Protein AF-A0AAD8J751-F1 (afdb_monomer_lite)

Secondary structure (DSSP, 8-state):
-HHHHHHHHHTT--HHHHHHHHHHHHHHHHHHHHHHHHHHHHHHHHHHHHHHHHHHHHHHHHHHHHHHHS---HHHHHHHHHHHHHHHHHHHHHHHHHHHHHHHHHHHHHHHHHHHHHHHHHHHHHHHHHHHHHHHHHHHHHHHHHHHHHHHHHHHHHHHHHHHHHHHHHTT-

pLDDT: mean 87.94, std 14.18, range [38.84, 98.0]

Radius of gyration: 39.81 Å; chains: 1; bounding box: 84×44×116 Å

Foldseek 3Di:
DVVVVVVVVCVVCDVVVLVVVLVVLVVLLVVLVVQLVVLVVQLVVLVVVLVVLVVVLVVLVVVLVVLVPDDDDPVSVVVNVVSVVVSVVSVVVSVVSVVVNVVSVVSNVVSVVSNVVSVVVSVVSVVVVVVVVVVVVVVVVVVVVVVVVVVVVVVVVVVVVVVVVVVVVVVVD

Organism: NCBI:txid360622

Sequence (173 aa):
MELAFASKKKENWNEGDIKALYINQVQLLSEVRQKLFSAESKLSTAKTNAFFLKIEREELTSALLKLTAETNTDYLKLEREERTSALLKLTEELSMEEERVKTLTLERDQCHDAQSVVETELLKMEAEKEEAHVTFKVINDRYDAAKKEFD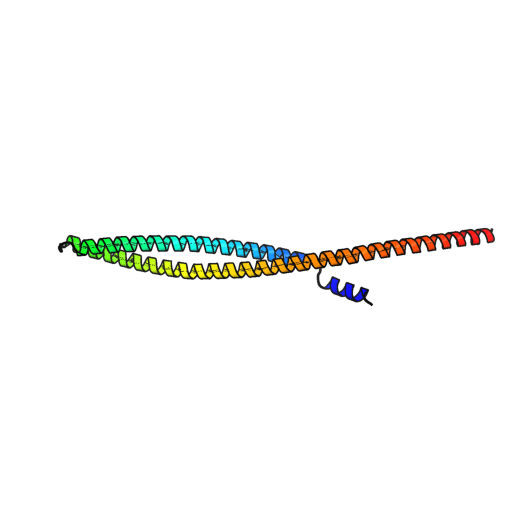RKSNHILMLVRKYWDIFTFYLT

Structure (mmCIF, N/CA/C/O backbone):
data_AF-A0AAD8J751-F1
#
_entry.id   AF-A0AAD8J751-F1
#
loop_
_atom_site.group_PDB
_atom_site.id
_atom_site.type_symbol
_atom_site.label_atom_id
_atom_site.label_alt_id
_atom_site.label_comp_id
_atom_site.label_asym_id
_atom_site.label_entity_id
_atom_site.label_seq_id
_atom_site.pdbx_PDB_ins_code
_atom_site.Cartn_x
_atom_site.Cartn_y
_atom_site.Cartn_z
_atom_site.occupancy
_atom_site.B_iso_or_equiv
_atom_site.auth_seq_id
_atom_site.auth_comp_id
_atom_site.auth_asym_id
_atom_site.auth_atom_id
_atom_site.pdbx_PDB_model_num
ATOM 1 N N . MET A 1 1 ? 18.369 1.008 -44.188 1.00 43.41 1 MET A N 1
ATOM 2 C CA . MET A 1 1 ? 16.960 0.848 -43.757 1.00 43.41 1 MET A CA 1
ATOM 3 C C . MET A 1 1 ? 16.825 0.693 -42.235 1.00 43.41 1 MET A C 1
ATOM 5 O O . MET A 1 1 ? 15.826 1.136 -41.693 1.00 43.41 1 MET A O 1
ATOM 9 N N . GLU A 1 2 ? 17.840 0.181 -41.526 1.00 40.47 2 GLU A N 1
ATOM 10 C CA . GLU A 1 2 ? 17.821 0.007 -40.055 1.00 40.47 2 GLU A CA 1
ATOM 11 C C . GLU A 1 2 ? 17.905 1.315 -39.237 1.00 40.47 2 GLU A C 1
ATOM 13 O O . GLU A 1 2 ? 17.294 1.421 -38.177 1.00 40.47 2 GLU A O 1
ATOM 18 N N . LEU A 1 3 ? 18.577 2.355 -39.748 1.00 38.84 3 LEU A N 1
ATOM 19 C CA . LEU A 1 3 ? 18.692 3.662 -39.071 1.00 38.84 3 LEU A CA 1
ATOM 20 C C . LEU A 1 3 ? 17.349 4.404 -38.925 1.00 38.84 3 LEU A C 1
ATOM 22 O O . LEU A 1 3 ? 17.130 5.102 -37.937 1.00 38.84 3 LEU A O 1
ATOM 26 N N . ALA A 1 4 ? 16.426 4.220 -39.876 1.00 40.88 4 ALA A N 1
ATOM 27 C CA . ALA A 1 4 ? 15.102 4.846 -39.837 1.00 40.88 4 ALA A CA 1
ATOM 28 C C . ALA A 1 4 ? 14.187 4.208 -38.774 1.00 40.88 4 ALA A C 1
ATOM 30 O O . ALA A 1 4 ? 13.371 4.895 -38.165 1.00 40.88 4 ALA A O 1
ATOM 31 N N . PHE A 1 5 ? 14.365 2.911 -38.499 1.00 44.41 5 PHE A N 1
ATOM 32 C CA . PHE A 1 5 ? 13.657 2.214 -37.423 1.00 44.41 5 PHE A CA 1
ATOM 33 C C . PHE A 1 5 ? 14.161 2.636 -36.035 1.00 44.41 5 PHE A C 1
ATOM 35 O O . PHE A 1 5 ? 13.354 2.836 -35.128 1.00 44.41 5 PHE A O 1
ATOM 42 N N . ALA A 1 6 ? 15.472 2.851 -35.880 1.00 44.81 6 ALA A N 1
ATOM 43 C CA . ALA A 1 6 ? 16.052 3.359 -34.635 1.00 44.81 6 ALA A CA 1
ATOM 44 C C . ALA A 1 6 ? 15.581 4.790 -34.308 1.00 44.81 6 ALA A C 1
ATOM 46 O O . ALA A 1 6 ? 15.270 5.090 -33.156 1.00 44.81 6 ALA A O 1
ATOM 47 N N . SER A 1 7 ? 15.447 5.653 -35.324 1.00 43.97 7 SER A N 1
ATOM 48 C CA . SER A 1 7 ? 14.926 7.019 -35.156 1.00 43.97 7 SER A CA 1
ATOM 49 C C . SER A 1 7 ? 13.470 7.041 -34.680 1.00 43.97 7 SER A C 1
ATOM 51 O O . SER A 1 7 ? 13.117 7.854 -33.834 1.00 43.97 7 SER A O 1
ATOM 53 N N . LYS A 1 8 ? 12.635 6.111 -35.163 1.00 42.88 8 LYS A N 1
ATOM 54 C CA . LYS A 1 8 ? 11.208 6.045 -34.811 1.00 42.88 8 LYS A CA 1
ATOM 55 C C . LYS A 1 8 ? 10.957 5.548 -33.380 1.00 42.88 8 LYS A C 1
ATOM 57 O O . LYS A 1 8 ? 9.944 5.886 -32.782 1.00 42.88 8 LYS A O 1
ATOM 62 N N . LYS A 1 9 ? 11.887 4.770 -32.809 1.00 46.41 9 LYS A N 1
ATOM 63 C CA . LYS A 1 9 ? 11.825 4.323 -31.403 1.00 46.41 9 LYS A CA 1
ATOM 64 C C . LYS A 1 9 ? 12.268 5.423 -30.423 1.00 46.41 9 LYS A C 1
ATOM 66 O O . LYS A 1 9 ? 11.764 5.471 -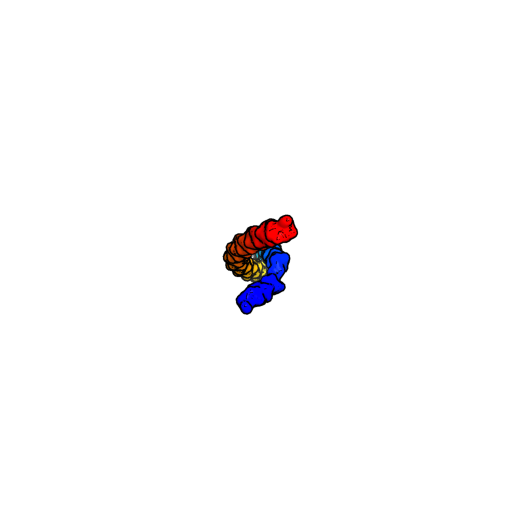29.309 1.00 46.41 9 LYS A O 1
ATOM 71 N N . LYS A 1 10 ? 13.156 6.326 -30.864 1.00 45.66 10 LYS A N 1
ATOM 72 C CA . LYS A 1 10 ? 13.636 7.498 -30.106 1.00 45.66 10 LYS A CA 1
ATOM 73 C C . LYS A 1 10 ? 12.556 8.574 -29.914 1.00 45.66 10 LYS A C 1
ATOM 75 O O . LYS A 1 10 ? 12.587 9.294 -28.927 1.00 45.66 10 LYS A O 1
ATOM 80 N N . GLU A 1 11 ? 11.607 8.672 -30.843 1.00 45.03 11 GLU A N 1
ATOM 81 C CA . GLU A 1 11 ? 10.537 9.683 -30.835 1.00 45.03 11 GLU A CA 1
ATOM 82 C C . GLU A 1 11 ? 9.391 9.373 -29.855 1.00 45.03 11 GLU A C 1
ATOM 84 O O . GLU A 1 11 ? 8.656 10.275 -29.475 1.00 45.03 11 GLU A O 1
ATOM 89 N N . ASN A 1 12 ? 9.258 8.123 -29.399 1.00 48.81 12 ASN A N 1
ATOM 90 C CA . ASN A 1 12 ? 8.148 7.713 -28.531 1.00 48.81 12 ASN A CA 1
ATOM 91 C C . ASN A 1 12 ? 8.425 7.848 -27.025 1.00 48.81 12 ASN A C 1
ATOM 93 O O . ASN A 1 12 ? 7.521 7.605 -26.233 1.00 48.81 12 ASN A O 1
ATOM 97 N N . TRP A 1 13 ? 9.652 8.186 -26.626 1.00 51.84 13 TRP A N 1
ATOM 98 C CA . TRP A 1 13 ? 10.046 8.316 -25.223 1.00 51.84 13 TRP A CA 1
ATOM 99 C C . TRP A 1 13 ? 10.968 9.528 -25.100 1.00 51.84 13 TRP A C 1
ATOM 101 O O . TRP A 1 13 ? 12.193 9.400 -25.110 1.00 51.84 13 TRP A O 1
ATOM 111 N N . ASN A 1 14 ? 10.388 10.727 -25.053 1.00 65.44 14 ASN A N 1
ATOM 112 C CA . ASN A 1 14 ? 11.164 11.913 -24.724 1.00 65.44 14 ASN A CA 1
ATOM 113 C C . ASN A 1 14 ? 11.716 11.716 -23.306 1.00 65.44 14 ASN A C 1
ATOM 115 O O . ASN A 1 14 ? 10.971 11.366 -22.394 1.00 65.44 14 ASN A O 1
ATOM 119 N N . GLU A 1 15 ? 13.014 11.910 -23.096 1.00 68.12 15 GLU A N 1
ATOM 120 C CA . GLU A 1 15 ? 13.656 11.655 -21.798 1.00 68.12 15 GLU A CA 1
ATOM 121 C C . GLU A 1 15 ? 13.011 12.463 -20.654 1.00 68.12 15 GLU A C 1
ATOM 123 O O . GLU A 1 15 ? 12.975 12.023 -19.503 1.00 68.12 15 GLU A O 1
ATOM 128 N N . GLY A 1 16 ? 12.407 13.609 -20.991 1.00 74.50 16 GLY A N 1
ATOM 129 C CA . GLY A 1 16 ? 11.557 14.380 -20.084 1.00 74.50 16 GLY A CA 1
ATOM 130 C C . GLY A 1 16 ? 10.314 13.626 -19.594 1.00 74.50 16 GLY A C 1
ATOM 131 O O . GLY A 1 16 ? 10.007 13.700 -18.405 1.00 74.50 16 GLY A O 1
ATOM 132 N N . ASP A 1 17 ? 9.647 12.861 -20.459 1.00 77.06 17 ASP A N 1
ATOM 133 C CA . ASP A 1 17 ? 8.424 12.119 -20.126 1.00 77.06 17 ASP A CA 1
ATOM 134 C C . ASP A 1 17 ? 8.733 10.938 -19.197 1.00 77.06 17 ASP A C 1
ATOM 136 O O . ASP A 1 17 ? 8.038 10.728 -18.204 1.00 77.06 17 ASP A O 1
ATOM 140 N N . ILE A 1 18 ? 9.837 10.222 -19.446 1.00 74.31 18 ILE A N 1
ATOM 141 C CA . ILE A 1 18 ? 10.311 9.132 -18.570 1.00 74.31 18 ILE A CA 1
ATOM 142 C C . ILE A 1 18 ? 10.630 9.671 -17.181 1.00 74.31 18 ILE A C 1
ATOM 144 O O . ILE A 1 18 ? 10.224 9.110 -16.163 1.00 74.31 18 ILE A O 1
ATOM 148 N N . LYS A 1 19 ? 11.365 10.784 -17.134 1.00 81.88 19 LYS A N 1
ATOM 149 C CA . LYS A 1 19 ? 11.761 11.408 -15.876 1.00 81.88 19 LYS A CA 1
ATOM 150 C C . LYS A 1 19 ? 10.542 11.891 -15.093 1.00 81.88 19 LYS A C 1
ATOM 152 O O . LYS A 1 19 ? 10.504 11.705 -13.880 1.00 81.88 19 LYS A O 1
ATOM 157 N N . ALA A 1 20 ? 9.551 12.469 -15.769 1.00 84.62 20 ALA A N 1
ATOM 158 C CA . ALA A 1 20 ? 8.300 12.886 -15.146 1.00 84.62 20 ALA A CA 1
ATOM 159 C C . ALA A 1 20 ? 7.514 11.692 -14.580 1.00 84.62 20 ALA A C 1
ATOM 161 O O . ALA A 1 20 ? 7.078 11.745 -13.431 1.00 84.62 20 ALA A O 1
ATOM 162 N N . LEU A 1 21 ? 7.390 10.597 -15.338 1.00 82.44 21 LEU A N 1
ATOM 163 C CA . LEU A 1 21 ? 6.732 9.368 -14.877 1.00 82.44 21 LEU A CA 1
ATOM 164 C C . LEU A 1 21 ? 7.425 8.767 -13.649 1.00 82.44 21 LEU A C 1
ATOM 166 O O . LEU A 1 21 ? 6.755 8.443 -12.670 1.00 82.44 21 LEU A O 1
ATOM 170 N N . TYR A 1 22 ? 8.756 8.691 -13.664 1.00 84.69 22 TYR A N 1
ATOM 171 C CA . TYR A 1 22 ? 9.533 8.191 -12.531 1.00 84.69 22 TYR A CA 1
ATOM 172 C C . TYR A 1 22 ? 9.356 9.064 -11.280 1.00 84.69 22 TYR A C 1
ATOM 174 O O . TYR A 1 22 ? 9.119 8.548 -10.189 1.00 84.69 22 TYR A O 1
ATOM 182 N N . ILE A 1 23 ? 9.414 10.394 -11.427 1.00 88.50 23 ILE A N 1
ATOM 183 C CA . ILE A 1 23 ? 9.169 11.333 -10.319 1.00 88.50 23 ILE A CA 1
ATOM 184 C C . ILE A 1 23 ? 7.766 11.126 -9.737 1.00 88.50 23 ILE A C 1
ATOM 186 O O . ILE A 1 23 ? 7.620 11.043 -8.517 1.00 88.50 23 ILE A O 1
ATOM 190 N N . ASN A 1 24 ? 6.753 10.983 -10.596 1.00 89.69 24 ASN A N 1
ATOM 191 C CA . ASN A 1 24 ? 5.380 10.737 -10.163 1.00 89.69 24 ASN A CA 1
ATOM 192 C C . ASN A 1 24 ? 5.248 9.415 -9.395 1.00 89.69 24 ASN A C 1
ATOM 194 O O . ASN A 1 24 ? 4.599 9.392 -8.353 1.00 89.69 24 ASN A O 1
ATOM 198 N N . GLN A 1 25 ? 5.880 8.329 -9.852 1.00 87.88 25 GLN A N 1
ATOM 199 C CA . GLN A 1 25 ? 5.847 7.046 -9.139 1.00 87.88 25 GLN A CA 1
ATOM 200 C C . GLN A 1 25 ? 6.549 7.103 -7.782 1.00 87.88 25 GLN A C 1
ATOM 202 O O . GLN A 1 25 ? 6.026 6.576 -6.801 1.00 87.88 25 GLN A O 1
ATOM 207 N N . VAL A 1 26 ? 7.699 7.776 -7.690 1.00 89.88 26 VAL A N 1
ATOM 208 C CA . VAL A 1 26 ? 8.393 7.983 -6.409 1.00 89.88 26 VAL A CA 1
ATOM 209 C C . VAL A 1 26 ? 7.513 8.775 -5.438 1.00 89.88 26 VAL A C 1
ATOM 211 O O . VAL A 1 26 ? 7.437 8.439 -4.254 1.00 89.88 26 VAL A O 1
ATOM 214 N N . GLN A 1 27 ? 6.815 9.799 -5.932 1.00 93.69 27 GLN A N 1
ATOM 215 C CA . GLN A 1 27 ? 5.889 10.579 -5.117 1.00 93.69 27 GLN A CA 1
ATOM 216 C C . GLN A 1 27 ? 4.684 9.741 -4.664 1.00 93.69 27 GLN A C 1
ATOM 218 O O . GLN A 1 27 ? 4.380 9.718 -3.471 1.00 93.69 27 GLN A O 1
ATOM 223 N N . LEU A 1 28 ? 4.058 8.992 -5.577 1.00 92.94 28 LEU A N 1
ATOM 224 C CA . LEU A 1 28 ? 2.973 8.056 -5.264 1.00 92.94 28 LEU A CA 1
ATOM 225 C C . LEU A 1 28 ? 3.397 7.039 -4.198 1.00 92.94 28 LEU A C 1
ATOM 227 O O . LEU A 1 28 ? 2.660 6.810 -3.241 1.00 92.94 28 LEU A O 1
ATOM 231 N N . LEU A 1 29 ? 4.604 6.477 -4.309 1.00 93.12 29 LEU A N 1
ATOM 232 C CA . LEU A 1 29 ? 5.142 5.546 -3.318 1.00 93.12 29 LEU A CA 1
ATOM 233 C C . LEU A 1 29 ? 5.268 6.199 -1.938 1.00 93.12 29 LEU A C 1
ATOM 235 O O . LEU A 1 29 ? 4.906 5.592 -0.930 1.00 93.12 29 LEU A O 1
ATOM 239 N N . SER A 1 30 ? 5.755 7.441 -1.881 1.00 93.94 30 SER A N 1
ATOM 240 C CA . SER A 1 30 ? 5.843 8.201 -0.631 1.00 93.94 30 SER A CA 1
ATOM 241 C C . SER A 1 30 ? 4.464 8.427 -0.006 1.00 93.94 30 SER A C 1
ATOM 243 O O . SER A 1 30 ? 4.291 8.226 1.197 1.00 93.94 30 SER A O 1
ATOM 245 N N . GLU A 1 31 ? 3.475 8.817 -0.810 1.00 95.25 31 GLU A N 1
ATOM 246 C CA . GLU A 1 31 ? 2.104 9.051 -0.348 1.00 95.25 31 GLU A CA 1
ATOM 247 C C . GLU A 1 31 ? 1.454 7.767 0.182 1.00 95.25 31 GLU A C 1
ATOM 249 O O . GLU A 1 31 ? 0.839 7.773 1.251 1.00 95.25 31 GLU A O 1
ATOM 254 N N . VAL A 1 32 ? 1.613 6.649 -0.532 1.00 94.62 32 VAL A N 1
ATOM 255 C CA . VAL A 1 32 ? 1.065 5.352 -0.114 1.00 94.62 32 VAL A CA 1
ATOM 256 C C . VAL A 1 32 ? 1.751 4.847 1.155 1.00 94.62 32 VAL A C 1
ATOM 258 O O . VAL A 1 32 ? 1.061 4.410 2.074 1.00 94.62 32 VAL A O 1
ATOM 261 N N . ARG A 1 33 ? 3.077 4.991 1.281 1.00 95.00 33 ARG A N 1
ATOM 262 C CA . ARG A 1 33 ? 3.806 4.642 2.516 1.00 95.00 33 ARG A CA 1
ATOM 263 C C . ARG A 1 33 ? 3.340 5.456 3.714 1.00 95.00 33 ARG A C 1
ATOM 265 O O . ARG A 1 33 ? 3.165 4.910 4.800 1.00 95.00 33 ARG A O 1
ATOM 272 N N . GLN A 1 34 ? 3.099 6.751 3.524 1.00 96.31 34 GLN A N 1
ATOM 273 C CA . GLN A 1 34 ? 2.569 7.600 4.588 1.00 96.31 34 GLN A CA 1
ATOM 274 C C . GLN A 1 34 ? 1.161 7.161 5.013 1.00 96.31 34 GLN A C 1
ATOM 276 O O . GLN A 1 34 ? 0.863 7.122 6.210 1.00 96.31 34 GLN A O 1
ATOM 281 N N . LYS A 1 35 ? 0.299 6.804 4.051 1.00 95.50 35 LYS A N 1
ATOM 282 C CA . LYS A 1 35 ? -1.036 6.257 4.335 1.00 95.50 35 LYS A CA 1
ATOM 283 C C . LYS A 1 35 ? -0.954 4.928 5.079 1.00 95.50 35 LYS A C 1
ATOM 285 O O . LYS A 1 35 ? -1.629 4.792 6.096 1.00 95.50 35 LYS A O 1
ATOM 290 N N . LEU A 1 36 ? -0.091 4.006 4.643 1.00 96.44 36 LEU A N 1
ATOM 291 C CA . LEU A 1 36 ? 0.118 2.726 5.320 1.00 96.44 36 LEU A CA 1
ATOM 292 C C . LEU A 1 36 ? 0.568 2.938 6.766 1.00 96.44 36 LEU A C 1
ATOM 294 O O . LEU A 1 36 ? -0.067 2.424 7.681 1.00 96.44 36 LEU A O 1
ATOM 298 N N . PHE A 1 37 ? 1.586 3.772 6.983 1.00 96.31 37 PHE A N 1
ATOM 299 C CA . PHE A 1 37 ? 2.071 4.089 8.326 1.00 96.31 37 PHE A CA 1
ATOM 300 C C . PHE A 1 37 ? 0.966 4.682 9.215 1.00 96.31 37 PHE A C 1
ATOM 302 O O . PHE A 1 37 ? 0.824 4.329 10.389 1.00 96.31 37 PHE A O 1
ATOM 309 N N . SER A 1 38 ? 0.140 5.573 8.656 1.00 96.38 38 SER A N 1
ATOM 310 C CA . SER A 1 38 ? -1.009 6.133 9.371 1.00 96.38 38 SER A CA 1
ATOM 311 C C . SER A 1 38 ? -2.040 5.059 9.733 1.00 96.38 38 SER A C 1
ATOM 313 O O . SER A 1 38 ? -2.499 5.026 10.877 1.00 96.38 38 SER A O 1
ATOM 315 N N . ALA A 1 39 ? -2.382 4.173 8.794 1.00 95.62 39 ALA A N 1
ATOM 316 C CA . ALA A 1 39 ? -3.322 3.077 9.010 1.00 95.62 39 ALA A CA 1
ATOM 317 C C . ALA A 1 39 ? -2.810 2.097 10.079 1.00 95.62 39 ALA A C 1
ATOM 319 O O . ALA A 1 39 ? -3.554 1.741 10.992 1.00 95.62 39 ALA A O 1
ATOM 320 N N . GLU A 1 40 ? -1.527 1.735 10.039 1.00 96.75 40 GLU A N 1
ATOM 321 C CA . GLU A 1 40 ? -0.884 0.870 11.035 1.00 96.75 40 GLU A CA 1
ATOM 322 C C . GLU A 1 40 ? -0.902 1.486 12.437 1.00 96.75 40 GLU A C 1
ATOM 324 O O . GLU A 1 40 ? -1.253 0.813 13.408 1.00 96.75 40 GLU A O 1
ATOM 329 N N . SER A 1 41 ? -0.591 2.779 12.550 1.00 97.12 41 SER A N 1
ATOM 330 C CA . SER A 1 41 ? -0.626 3.502 13.826 1.00 97.12 41 SER A CA 1
ATOM 331 C C . SER A 1 41 ? -2.041 3.561 14.419 1.00 97.12 41 SER A C 1
ATOM 333 O O . SER A 1 41 ? -2.255 3.231 15.594 1.00 97.12 41 SER A O 1
ATOM 335 N N . LYS A 1 42 ? -3.041 3.899 13.591 1.00 97.31 42 LYS A N 1
ATOM 336 C CA . LYS A 1 42 ? -4.457 3.900 13.997 1.00 97.31 42 LYS A CA 1
ATOM 337 C C . LYS A 1 42 ? -4.916 2.507 14.423 1.00 97.31 42 LYS A C 1
ATOM 339 O O . LYS A 1 42 ? -5.580 2.384 15.452 1.00 97.31 42 LYS A O 1
ATOM 344 N N . LEU A 1 43 ? -4.555 1.473 13.661 1.00 97.62 43 LEU A N 1
ATOM 345 C CA . LEU A 1 43 ? -4.911 0.084 13.944 1.00 97.62 43 LEU A CA 1
ATOM 346 C C . LEU A 1 43 ? -4.276 -0.407 15.248 1.00 97.62 43 LEU A C 1
ATOM 348 O O . LEU A 1 43 ? -4.946 -1.057 16.045 1.00 97.62 43 LEU A O 1
ATOM 352 N N . SER A 1 44 ? -3.006 -0.077 15.484 1.00 97.25 44 SER A N 1
ATOM 353 C CA . SER A 1 44 ? -2.300 -0.407 16.726 1.00 97.25 44 SER A CA 1
ATOM 354 C C . SER A 1 44 ? -2.986 0.220 17.942 1.00 97.25 44 SER A C 1
ATOM 356 O O . SER A 1 44 ? -3.270 -0.462 18.931 1.00 97.25 44 SER A O 1
ATOM 358 N N . THR A 1 45 ? -3.347 1.501 17.829 1.00 97.94 45 THR A N 1
ATOM 359 C CA . THR A 1 45 ? -4.091 2.222 18.871 1.00 97.94 45 THR A CA 1
ATOM 360 C C . THR A 1 45 ? -5.451 1.570 19.126 1.00 97.94 45 THR A C 1
ATOM 362 O O . THR A 1 45 ? -5.797 1.296 20.271 1.00 97.94 45 THR A O 1
ATOM 365 N N . ALA A 1 46 ? -6.198 1.254 18.066 1.00 96.94 46 ALA A N 1
ATOM 366 C CA . ALA A 1 46 ? -7.518 0.639 18.185 1.00 96.94 46 ALA A CA 1
ATOM 367 C C . ALA A 1 46 ? -7.466 -0.756 18.830 1.00 96.94 46 ALA A C 1
ATOM 369 O O . ALA A 1 46 ? -8.241 -1.066 19.731 1.00 96.94 46 ALA A O 1
ATOM 370 N N . LYS A 1 47 ? -6.492 -1.588 18.436 1.00 97.56 47 LYS A N 1
ATOM 371 C CA . LYS A 1 47 ? -6.262 -2.905 19.052 1.00 97.56 47 LYS A CA 1
ATOM 372 C C . LYS A 1 47 ? -5.924 -2.792 20.535 1.00 97.56 47 LYS A C 1
ATOM 374 O O . LYS A 1 47 ? -6.407 -3.590 21.332 1.00 97.56 47 LYS A O 1
ATOM 379 N N . THR A 1 48 ? -5.109 -1.804 20.891 1.00 97.94 48 THR A N 1
ATOM 380 C CA . THR A 1 48 ? -4.734 -1.535 22.282 1.00 97.94 48 THR A CA 1
ATOM 381 C C . THR A 1 48 ? -5.956 -1.124 23.105 1.00 97.94 48 THR A C 1
ATOM 383 O O . THR A 1 48 ? -6.183 -1.678 24.178 1.00 97.94 48 THR A O 1
ATOM 386 N N . ASN A 1 49 ? -6.795 -0.231 22.578 1.00 96.75 49 ASN A N 1
ATOM 387 C CA . ASN A 1 49 ? -8.034 0.189 23.234 1.00 96.75 49 ASN A CA 1
ATOM 388 C C . ASN A 1 49 ? -9.013 -0.977 23.420 1.00 96.75 49 ASN A C 1
ATOM 390 O O . ASN A 1 49 ? -9.504 -1.189 24.526 1.00 96.75 49 ASN A O 1
ATOM 394 N N . ALA A 1 50 ? -9.248 -1.774 22.373 1.00 97.31 50 ALA A N 1
ATOM 395 C CA . ALA A 1 50 ? -10.106 -2.956 22.456 1.00 97.31 50 ALA A CA 1
ATOM 396 C C . ALA A 1 50 ? -9.592 -3.960 23.503 1.00 97.31 50 ALA A C 1
ATOM 398 O O . ALA A 1 50 ? -10.373 -4.541 24.255 1.00 97.31 50 ALA A O 1
ATOM 399 N N . PHE A 1 51 ? -8.271 -4.137 23.598 1.00 97.56 51 PHE A N 1
ATOM 400 C CA . PHE A 1 51 ? -7.659 -4.988 24.616 1.00 97.56 51 PHE A CA 1
ATOM 401 C C . PHE A 1 51 ? -7.917 -4.475 26.040 1.00 97.56 51 PHE A C 1
ATOM 403 O O . PHE A 1 51 ? -8.324 -5.259 26.896 1.00 97.56 51 PHE A O 1
ATOM 410 N N . PHE A 1 52 ? -7.744 -3.173 26.288 1.00 97.31 52 PHE A N 1
ATOM 411 C CA . PHE A 1 52 ? -8.031 -2.579 27.597 1.00 97.31 52 PHE A CA 1
ATOM 412 C C . PHE A 1 52 ? -9.511 -2.689 27.978 1.00 97.31 52 PHE A C 1
ATOM 414 O O . PHE A 1 52 ? -9.815 -3.153 29.075 1.00 97.31 52 PHE A O 1
ATOM 421 N N . LEU A 1 53 ? -10.423 -2.361 27.058 1.00 97.19 53 LEU A N 1
ATOM 422 C CA . LEU A 1 53 ? -11.869 -2.489 27.281 1.00 97.19 53 LEU A CA 1
ATOM 423 C C . LEU A 1 53 ? -12.272 -3.933 27.599 1.00 97.19 53 LEU A C 1
ATOM 425 O O . LEU A 1 53 ? -13.123 -4.182 28.453 1.00 97.19 53 LEU A O 1
ATOM 429 N N . LYS A 1 54 ? -11.638 -4.908 26.940 1.00 97.25 54 LYS A N 1
ATOM 430 C CA . LYS A 1 54 ? -11.875 -6.326 27.211 1.00 97.25 54 LYS A CA 1
ATOM 431 C C . LYS A 1 54 ? -11.460 -6.717 28.631 1.00 97.25 54 LYS A C 1
ATOM 433 O O . LYS A 1 54 ? -12.231 -7.413 29.291 1.00 97.25 54 LYS A O 1
ATOM 438 N N . ILE A 1 55 ? -10.294 -6.261 29.094 1.00 97.69 55 ILE A N 1
ATOM 439 C CA . ILE A 1 55 ? -9.828 -6.495 30.471 1.00 97.69 55 ILE A CA 1
ATOM 440 C C . ILE A 1 55 ? -10.798 -5.868 31.471 1.00 97.69 55 ILE A C 1
ATOM 442 O O . ILE A 1 55 ? -11.279 -6.561 32.363 1.00 97.69 55 ILE A O 1
ATOM 446 N N . GLU A 1 56 ? -11.141 -4.592 31.295 1.00 96.62 56 GLU A N 1
ATOM 447 C CA . GLU A 1 56 ? -12.029 -3.873 32.216 1.00 96.62 56 GLU A CA 1
ATOM 448 C C . GLU A 1 56 ? -13.405 -4.550 32.313 1.00 96.62 56 GLU A C 1
ATOM 450 O O . GLU A 1 56 ? -13.948 -4.754 33.402 1.00 96.62 56 GLU A O 1
ATOM 455 N N . ARG A 1 57 ? -13.942 -5.006 31.175 1.00 96.56 57 ARG A N 1
ATOM 456 C CA . ARG A 1 57 ? -15.180 -5.788 31.134 1.00 96.56 57 ARG A CA 1
ATOM 457 C C . ARG A 1 57 ? -15.055 -7.106 31.906 1.00 96.56 57 ARG A C 1
ATOM 459 O O . ARG A 1 57 ? -15.984 -7.473 32.627 1.00 96.56 57 ARG A O 1
ATOM 466 N N . GLU A 1 58 ? -13.955 -7.841 31.754 1.00 95.81 58 GLU A N 1
ATOM 467 C CA . GLU A 1 58 ? -13.712 -9.113 32.459 1.00 95.81 58 GLU A CA 1
ATOM 468 C C . GLU A 1 58 ? -13.562 -8.913 33.977 1.00 95.81 58 GLU A C 1
ATOM 470 O O . GLU A 1 58 ? -14.136 -9.674 34.768 1.00 95.81 58 GLU A O 1
ATOM 475 N N . GLU A 1 59 ? -12.868 -7.855 34.397 1.00 96.12 59 GLU A N 1
ATOM 476 C CA . GLU A 1 59 ? -12.735 -7.461 35.802 1.00 96.12 59 GLU A CA 1
ATOM 477 C C . GLU A 1 59 ? -14.090 -7.082 36.410 1.00 96.12 59 GLU A C 1
ATOM 479 O O . GLU A 1 59 ? -14.461 -7.589 37.476 1.00 96.12 59 GLU A O 1
ATOM 484 N N . LEU A 1 60 ? -14.877 -6.260 35.707 1.00 94.69 60 LEU A N 1
ATOM 485 C CA . LEU A 1 60 ? -16.203 -5.841 36.160 1.00 94.69 60 LEU A CA 1
ATOM 486 C C . LEU A 1 60 ? -17.183 -7.021 36.229 1.00 94.69 60 LEU A C 1
ATOM 488 O O . LEU A 1 60 ? -17.931 -7.144 37.201 1.00 94.69 60 LEU A O 1
ATOM 492 N N . THR A 1 61 ? -17.129 -7.933 35.253 1.00 94.94 61 THR A N 1
ATOM 493 C CA . THR A 1 61 ? -17.908 -9.185 35.255 1.00 94.94 61 THR A CA 1
ATOM 494 C C . THR A 1 61 ? -17.561 -10.038 36.475 1.00 94.94 61 THR A C 1
ATOM 496 O O . THR A 1 61 ? -18.446 -10.517 37.187 1.00 94.94 61 THR A O 1
ATOM 499 N N . SER A 1 62 ? -16.267 -10.190 36.760 1.00 94.12 62 SER A N 1
ATOM 500 C CA . SER A 1 62 ? -15.784 -10.951 37.916 1.00 94.12 62 SER A CA 1
ATOM 501 C C . SER A 1 62 ? -16.238 -10.331 39.237 1.00 94.12 62 SER A C 1
ATOM 503 O O . SER A 1 62 ? -16.605 -11.045 40.173 1.00 94.12 62 SER A O 1
ATOM 505 N N . ALA A 1 63 ? -16.246 -9.002 39.326 1.00 91.94 63 ALA A N 1
ATOM 506 C CA . ALA A 1 63 ? -16.701 -8.297 40.515 1.00 91.94 63 ALA A CA 1
ATOM 507 C C . ALA A 1 63 ? -18.225 -8.402 40.715 1.00 91.94 63 ALA A C 1
ATOM 509 O O . ALA A 1 63 ? -18.676 -8.623 41.839 1.00 91.94 63 ALA A O 1
ATOM 510 N N . LEU A 1 64 ? -19.013 -8.331 39.636 1.00 92.06 64 LEU A N 1
ATOM 511 C CA . LEU A 1 64 ? -20.460 -8.576 39.665 1.00 92.06 64 LEU A CA 1
ATOM 512 C C . LEU A 1 64 ? -20.805 -9.990 40.144 1.00 92.06 64 LEU A C 1
ATOM 514 O O . LEU A 1 64 ? -21.735 -10.162 40.935 1.00 92.06 64 LEU A O 1
ATOM 518 N N . LEU A 1 65 ? -20.044 -11.003 39.717 1.00 90.31 65 LEU A N 1
ATOM 519 C CA . LEU A 1 65 ? -20.230 -12.381 40.183 1.00 90.31 65 LEU A CA 1
ATOM 520 C C . LEU A 1 65 ? -20.023 -12.506 41.698 1.00 90.31 65 LEU A C 1
ATOM 522 O O . LEU A 1 65 ? -20.826 -13.158 42.364 1.00 90.31 65 LEU A O 1
ATOM 526 N N . LYS A 1 66 ? -19.006 -11.835 42.256 1.00 89.88 66 LYS A N 1
ATOM 527 C CA . LYS A 1 66 ? -18.766 -11.801 43.712 1.00 89.88 66 LYS A CA 1
ATOM 528 C C . LYS A 1 66 ? -19.929 -11.147 44.463 1.00 89.88 66 LYS A C 1
ATOM 530 O O . LYS A 1 66 ? -20.483 -11.758 45.368 1.00 89.88 66 LYS A O 1
ATOM 535 N N . LEU A 1 67 ? -20.381 -9.982 43.998 1.00 87.31 67 LEU A N 1
ATOM 536 C CA . LEU A 1 67 ? -21.544 -9.256 44.534 1.00 87.31 67 LEU A CA 1
ATOM 537 C C . LEU A 1 67 ? -22.859 -10.048 44.466 1.00 87.31 67 LEU A C 1
ATOM 539 O O . LEU A 1 67 ? -23.802 -9.793 45.215 1.00 87.31 67 LEU A O 1
ATOM 543 N N . THR A 1 68 ? -22.963 -10.991 43.533 1.00 83.19 68 THR A N 1
ATOM 544 C CA . THR A 1 68 ? -24.146 -11.852 43.390 1.00 83.19 68 THR A CA 1
ATOM 545 C C . THR A 1 68 ? -24.122 -13.029 44.370 1.00 83.19 68 THR A C 1
ATOM 547 O O . THR A 1 68 ? -25.180 -13.542 44.724 1.00 83.19 68 THR A O 1
ATOM 550 N N . ALA A 1 69 ? -22.939 -13.431 44.846 1.00 83.19 69 ALA A N 1
ATOM 551 C CA . ALA A 1 69 ? -22.773 -14.483 45.849 1.00 83.19 69 ALA A CA 1
ATOM 552 C C . ALA A 1 69 ? -23.002 -13.995 47.297 1.00 83.19 69 ALA A C 1
ATOM 554 O O . ALA A 1 69 ? -23.195 -14.813 48.196 1.00 83.19 69 ALA A O 1
ATOM 555 N N . GLU A 1 70 ? -22.988 -12.682 47.531 1.00 80.44 70 GLU A N 1
ATOM 556 C CA . GLU A 1 70 ? -23.203 -12.058 48.842 1.00 80.44 70 GLU A CA 1
ATOM 557 C C . GLU A 1 70 ? -24.706 -11.888 49.166 1.00 80.44 70 GLU A C 1
ATOM 559 O O . GLU A 1 70 ? -25.553 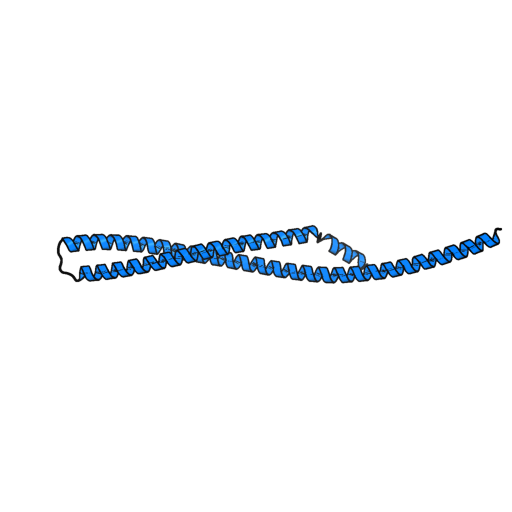-11.745 48.281 1.00 80.44 70 GLU A O 1
ATOM 564 N N . THR A 1 71 ? -25.073 -11.934 50.454 1.00 67.88 71 THR A N 1
ATOM 565 C CA . THR A 1 71 ? -26.474 -11.893 50.923 1.00 67.88 71 THR A CA 1
ATOM 566 C C . THR A 1 71 ? -27.189 -10.594 50.534 1.00 67.88 71 THR A C 1
ATOM 568 O O . THR A 1 71 ? -26.683 -9.515 50.818 1.00 67.88 71 THR A O 1
ATOM 571 N N . ASN A 1 72 ? -28.396 -10.694 49.957 1.00 71.50 72 ASN A N 1
ATOM 572 C CA . ASN A 1 72 ? -29.204 -9.559 49.482 1.00 71.50 72 ASN A CA 1
ATOM 573 C C . ASN A 1 72 ? -29.479 -8.517 50.586 1.00 71.50 72 ASN A C 1
ATOM 575 O O . ASN A 1 72 ? -30.360 -8.704 51.425 1.00 71.50 72 ASN A O 1
ATOM 579 N N . THR A 1 73 ? -28.769 -7.392 50.528 1.00 83.31 73 THR A N 1
ATOM 580 C CA . THR A 1 73 ? -29.138 -6.137 51.195 1.00 83.31 73 THR A CA 1
ATOM 581 C C . THR A 1 73 ? -29.528 -5.111 50.131 1.00 83.31 73 THR A C 1
ATOM 583 O O . THR A 1 73 ? -29.057 -5.192 48.994 1.00 83.31 73 THR A O 1
ATOM 586 N N . ASP A 1 74 ? -30.372 -4.135 50.476 1.00 82.75 74 ASP A N 1
ATOM 587 C CA . ASP A 1 74 ? -30.808 -3.096 49.525 1.00 82.75 74 ASP A CA 1
ATOM 588 C C . ASP A 1 74 ? -29.629 -2.292 48.948 1.00 82.75 74 ASP A C 1
ATOM 590 O O . ASP A 1 74 ? -29.649 -1.909 47.780 1.00 82.75 74 ASP A O 1
ATOM 594 N N . TYR A 1 75 ? -28.561 -2.112 49.734 1.00 84.81 75 TYR A N 1
ATOM 595 C CA . TYR A 1 75 ? -27.314 -1.486 49.288 1.00 84.81 75 TYR A CA 1
ATOM 596 C C . TYR A 1 75 ? -26.615 -2.292 48.180 1.00 84.81 75 TYR A C 1
ATOM 598 O O . TYR A 1 75 ? -26.308 -1.749 47.120 1.00 84.81 75 TYR A O 1
ATOM 606 N N . LEU A 1 76 ? -26.431 -3.604 48.377 1.00 86.38 76 LEU A N 1
ATOM 607 C CA . LEU A 1 76 ? -25.794 -4.475 47.379 1.00 86.38 76 LEU A CA 1
ATOM 608 C C . LEU A 1 76 ? -26.635 -4.607 46.102 1.00 86.38 76 LEU A C 1
ATOM 610 O O . LEU A 1 76 ? -26.097 -4.854 45.023 1.00 86.38 76 LEU A O 1
ATOM 614 N N . LYS A 1 77 ? -27.960 -4.434 46.204 1.00 87.31 77 LYS A N 1
ATOM 615 C CA . LYS A 1 77 ? -28.846 -4.407 45.038 1.00 87.31 77 LYS A CA 1
ATOM 616 C C . LYS A 1 77 ? -28.574 -3.186 44.156 1.00 87.31 77 LYS A C 1
ATOM 618 O O . LYS A 1 77 ? -28.414 -3.359 42.949 1.00 87.31 77 LYS A O 1
ATOM 623 N N . LEU A 1 78 ? -28.480 -1.994 44.751 1.00 88.81 78 LEU A N 1
ATOM 624 C CA . LEU A 1 78 ? -28.154 -0.764 44.022 1.00 88.81 78 LEU A CA 1
ATOM 625 C C . LEU A 1 78 ? -26.778 -0.874 43.348 1.00 88.81 78 LEU A C 1
ATOM 627 O O . LEU A 1 78 ? -26.654 -0.630 42.151 1.00 88.81 78 LEU A O 1
ATOM 631 N N . GLU A 1 79 ? -25.765 -1.339 44.083 1.00 90.25 79 GLU A N 1
ATOM 632 C CA . GLU A 1 79 ? -24.409 -1.506 43.545 1.00 90.25 79 GLU A CA 1
ATOM 633 C C . GLU A 1 79 ? -24.364 -2.503 42.370 1.00 90.25 79 GLU A C 1
ATOM 635 O O . GLU A 1 79 ? -23.643 -2.308 41.386 1.00 90.25 79 GLU A O 1
ATOM 640 N N . ARG A 1 80 ? -25.170 -3.570 42.427 1.00 90.00 80 ARG A N 1
ATOM 641 C CA . ARG A 1 80 ? -25.308 -4.531 41.325 1.00 90.00 80 ARG A CA 1
ATOM 642 C C . ARG A 1 80 ? -25.937 -3.887 40.089 1.00 90.00 80 ARG A C 1
ATOM 644 O O . ARG A 1 80 ? -25.460 -4.138 38.983 1.00 90.00 80 ARG A O 1
ATOM 651 N N . GLU A 1 81 ? -26.980 -3.076 40.251 1.00 90.94 81 GLU A N 1
ATOM 652 C CA . GLU A 1 81 ? -27.638 -2.362 39.145 1.00 90.94 81 GLU A CA 1
ATOM 653 C C . GLU A 1 81 ? -26.687 -1.354 38.473 1.00 90.94 81 GLU A C 1
ATOM 655 O O . GLU A 1 81 ? -26.579 -1.329 37.241 1.00 90.94 81 GLU A O 1
ATOM 660 N N . GLU A 1 82 ? -25.922 -0.596 39.264 1.00 92.56 82 GLU A N 1
ATOM 661 C CA . GLU A 1 82 ? -24.911 0.347 38.766 1.00 92.56 82 GLU A CA 1
ATOM 662 C C . GLU A 1 82 ? -23.811 -0.365 37.970 1.00 92.56 82 GLU A C 1
ATOM 664 O O . GLU A 1 82 ? -23.528 -0.005 36.823 1.00 92.56 82 GLU A O 1
ATOM 669 N N . ARG A 1 83 ? -23.229 -1.434 38.528 1.00 93.62 83 ARG A N 1
ATOM 670 C CA . ARG A 1 83 ? -22.184 -2.209 37.842 1.00 93.62 83 ARG A CA 1
ATOM 671 C C . ARG A 1 83 ? -22.709 -2.932 36.604 1.00 93.62 83 ARG A C 1
ATOM 673 O O . ARG A 1 83 ? -21.986 -3.036 35.618 1.00 93.62 83 ARG A O 1
ATOM 680 N N . THR A 1 84 ? -23.958 -3.402 36.616 1.00 94.06 84 THR A N 1
ATOM 681 C CA . THR A 1 84 ? -24.590 -4.011 35.431 1.00 94.06 84 THR A CA 1
ATOM 682 C C . THR A 1 84 ? -24.741 -2.983 34.313 1.00 94.06 84 THR A C 1
ATOM 684 O O . THR A 1 84 ? -24.432 -3.278 33.160 1.00 94.06 84 THR A O 1
ATOM 687 N N . SER A 1 85 ? -25.145 -1.757 34.656 1.00 95.69 85 SER A N 1
ATOM 688 C CA . SER A 1 85 ? -25.248 -0.650 33.698 1.00 95.69 85 SER A CA 1
ATOM 689 C C . SER A 1 85 ? -23.881 -0.279 33.112 1.00 95.69 85 SER A C 1
ATOM 691 O O . SER A 1 85 ? -23.749 -0.123 31.898 1.00 95.69 85 SER A O 1
ATOM 693 N N . ALA A 1 86 ? -22.841 -0.210 33.951 1.00 96.00 86 ALA A N 1
ATOM 694 C CA . ALA A 1 86 ? -21.468 0.025 33.503 1.00 96.00 86 ALA A CA 1
ATOM 695 C C . ALA A 1 86 ? -20.950 -1.094 32.579 1.00 96.00 86 ALA A C 1
ATOM 697 O O . ALA A 1 86 ? -20.318 -0.809 31.564 1.00 96.00 86 ALA A O 1
ATOM 698 N N . LEU A 1 87 ? -21.270 -2.360 32.873 1.00 96.31 87 LEU A N 1
ATOM 699 C CA . LEU A 1 87 ? -20.899 -3.505 32.034 1.00 96.31 87 LEU A CA 1
ATOM 700 C C . LEU A 1 87 ? -21.566 -3.448 30.657 1.00 96.31 87 LEU A C 1
ATOM 702 O O . LEU A 1 87 ? -20.929 -3.767 29.651 1.00 96.31 87 LEU A O 1
ATOM 706 N N . LEU A 1 88 ? -22.829 -3.023 30.606 1.00 96.50 88 LEU A N 1
ATOM 707 C CA . LEU A 1 88 ? -23.568 -2.819 29.361 1.00 96.50 88 LEU A CA 1
ATOM 708 C C . LEU A 1 88 ? -22.879 -1.755 28.494 1.00 96.50 88 LEU A C 1
ATOM 710 O O . LEU A 1 88 ? -22.566 -2.021 27.335 1.00 96.50 88 LEU A O 1
ATOM 714 N N . LYS A 1 89 ? -22.521 -0.616 29.097 1.00 97.12 89 LYS A N 1
ATOM 715 C CA . LYS A 1 89 ? -21.782 0.465 28.429 1.00 97.12 89 LYS A CA 1
ATOM 716 C C . LYS A 1 89 ? -20.414 0.009 27.910 1.00 97.12 89 LYS A C 1
ATOM 718 O O . LYS A 1 89 ? -20.102 0.237 26.747 1.00 97.12 89 LYS A O 1
ATOM 723 N N . LEU A 1 90 ? -19.628 -0.698 28.727 1.00 96.25 90 LEU A N 1
ATOM 724 C CA . LEU A 1 90 ? -18.335 -1.257 28.304 1.00 96.25 90 LEU A CA 1
ATOM 725 C C . LEU A 1 90 ? -18.481 -2.275 27.169 1.00 96.25 90 LEU A C 1
ATOM 727 O O . LEU A 1 90 ? -17.619 -2.365 26.299 1.00 96.25 90 LEU A O 1
ATOM 731 N N . THR A 1 91 ? -19.567 -3.049 27.159 1.00 96.38 91 THR A N 1
ATOM 732 C CA . THR A 1 91 ? -19.839 -4.017 26.088 1.00 96.38 91 THR A CA 1
ATOM 733 C C . THR A 1 91 ? -20.143 -3.314 24.766 1.00 96.38 91 THR A C 1
ATOM 735 O O . THR A 1 91 ? -19.645 -3.740 23.724 1.00 96.38 91 THR A O 1
ATOM 738 N N . GLU A 1 92 ? -20.914 -2.226 24.801 1.00 97.50 92 GLU A N 1
ATOM 739 C CA . GLU A 1 92 ? -21.165 -1.383 23.628 1.00 97.50 92 GLU A CA 1
ATOM 740 C C . GLU A 1 92 ? -19.878 -0.714 23.130 1.00 97.50 92 GLU A C 1
ATOM 742 O O . GLU A 1 92 ? -19.572 -0.788 21.940 1.00 97.50 92 GLU A O 1
ATOM 747 N N . GLU A 1 93 ? -19.087 -0.125 24.031 1.00 97.12 93 GLU A N 1
ATOM 748 C CA . GLU A 1 93 ? -17.799 0.499 23.699 1.00 97.12 93 GLU A CA 1
ATOM 749 C C . GLU A 1 93 ? -16.815 -0.502 23.082 1.00 97.12 93 GLU A C 1
ATOM 751 O O . GLU A 1 93 ? -16.220 -0.217 22.042 1.00 97.12 93 GLU A O 1
ATOM 756 N N . LEU A 1 94 ? -16.696 -1.700 23.662 1.00 97.31 94 LEU A N 1
ATOM 757 C CA . LEU A 1 94 ? -15.852 -2.766 23.124 1.00 97.31 94 LEU A CA 1
ATOM 758 C C . LEU A 1 94 ? -16.316 -3.206 21.732 1.00 97.31 94 LEU A C 1
ATOM 760 O O . LEU A 1 94 ? -15.485 -3.355 20.842 1.00 97.31 94 LEU A O 1
ATOM 764 N N . SER A 1 95 ? -17.623 -3.374 21.524 1.00 97.31 95 SER A N 1
ATOM 765 C CA . SER A 1 95 ? -18.186 -3.740 20.218 1.00 97.31 95 SER A CA 1
ATOM 766 C C . SER A 1 95 ? -17.856 -2.695 19.144 1.00 97.31 95 SER A C 1
ATOM 768 O O . SER A 1 95 ? -17.388 -3.035 18.055 1.00 97.31 95 SER A O 1
ATOM 770 N N . MET A 1 96 ? -18.021 -1.407 19.466 1.00 96.94 96 MET A N 1
ATOM 771 C CA . MET A 1 96 ? -17.659 -0.314 18.557 1.00 96.94 96 MET A CA 1
ATOM 772 C C . MET A 1 96 ? -16.161 -0.310 18.231 1.00 96.94 96 MET A C 1
ATOM 774 O O . MET A 1 96 ? -15.782 -0.129 17.070 1.00 96.94 96 MET A O 1
ATOM 778 N N . GLU A 1 97 ? -15.301 -0.532 19.227 1.00 97.69 97 GLU A N 1
ATOM 779 C CA . GLU A 1 97 ? -13.853 -0.557 19.010 1.00 97.69 97 GLU A CA 1
ATOM 780 C C . GLU A 1 97 ? -13.410 -1.805 18.223 1.00 97.69 97 GLU A C 1
ATOM 782 O O . GLU A 1 97 ? -12.532 -1.712 17.365 1.00 97.69 97 GLU A O 1
ATOM 787 N N . GLU A 1 98 ? -14.047 -2.961 18.422 1.00 97.00 98 GLU A N 1
ATOM 788 C CA . GLU A 1 98 ? -13.804 -4.172 17.626 1.00 97.00 98 GLU A CA 1
ATOM 789 C C . GLU A 1 98 ? -14.186 -3.974 16.148 1.00 97.00 98 GLU A C 1
ATOM 791 O O . GLU A 1 98 ? -13.422 -4.360 15.256 1.00 97.00 98 GLU A O 1
ATOM 796 N N . GLU A 1 99 ? -15.314 -3.320 15.855 1.00 97.88 99 GLU A N 1
ATOM 797 C CA . GLU A 1 99 ? -15.693 -2.954 14.479 1.00 97.88 99 GLU A CA 1
ATOM 798 C C . GLU A 1 99 ? -14.719 -1.947 13.852 1.00 97.88 99 GLU A C 1
ATOM 800 O O . GLU A 1 99 ? -14.339 -2.057 12.677 1.00 97.88 99 GLU A O 1
ATOM 805 N N . ARG A 1 100 ? -14.230 -0.996 14.649 1.00 97.00 100 ARG A N 1
ATOM 806 C CA . ARG A 1 100 ? -13.174 -0.070 14.230 1.00 97.00 100 ARG A CA 1
ATOM 807 C C . ARG A 1 100 ? -11.874 -0.811 13.908 1.00 97.00 100 ARG A C 1
ATOM 809 O O . ARG A 1 100 ? -11.257 -0.513 12.885 1.00 97.00 100 ARG A O 1
ATOM 816 N N . VAL A 1 101 ? -11.476 -1.806 14.704 1.00 98.00 101 VAL A N 1
ATOM 817 C CA . VAL A 1 101 ? -10.311 -2.664 14.415 1.00 98.00 101 VAL A CA 1
ATOM 818 C C . VAL A 1 101 ? -10.490 -3.413 13.094 1.00 98.00 101 VAL A C 1
ATOM 820 O O . VAL A 1 101 ? -9.550 -3.450 12.296 1.00 98.00 101 VAL A O 1
ATOM 823 N N . LYS A 1 102 ? -11.676 -3.974 12.820 1.00 97.94 102 LYS A N 1
ATOM 824 C CA . LYS A 1 102 ? -11.962 -4.654 11.540 1.00 97.94 102 LYS A CA 1
ATOM 825 C C . LYS A 1 102 ? -11.807 -3.701 10.356 1.00 97.94 102 LYS A C 1
ATOM 827 O O . LYS A 1 102 ? -11.090 -4.014 9.407 1.00 97.94 102 LYS A O 1
ATOM 832 N N . THR A 1 103 ? -12.411 -2.518 10.452 1.00 97.81 103 THR A N 1
ATOM 833 C CA . THR A 1 103 ? -12.353 -1.487 9.405 1.00 97.81 103 THR A CA 1
ATOM 834 C C . THR A 1 103 ? -10.916 -1.034 9.137 1.00 97.81 103 THR A C 1
ATOM 836 O O . THR A 1 103 ? -10.474 -1.013 7.991 1.00 97.81 103 THR A O 1
ATOM 839 N N . LEU A 1 104 ? -10.153 -0.738 10.192 1.00 97.12 104 LEU A N 1
ATOM 840 C CA . LEU A 1 104 ? -8.756 -0.308 10.073 1.00 97.12 104 LEU A CA 1
ATOM 841 C C . LEU A 1 104 ? -7.829 -1.427 9.580 1.00 97.12 104 LEU A C 1
ATOM 843 O O . LEU A 1 104 ? -6.822 -1.146 8.936 1.00 97.12 104 LEU A O 1
ATOM 847 N N . THR A 1 105 ? -8.154 -2.692 9.862 1.00 97.75 105 THR A N 1
ATOM 848 C CA . THR A 1 105 ? -7.409 -3.836 9.312 1.00 97.75 105 THR A CA 1
ATOM 849 C C . THR A 1 105 ? -7.577 -3.891 7.798 1.00 97.75 105 THR A C 1
ATOM 851 O O . THR A 1 105 ? -6.580 -3.989 7.089 1.00 97.75 105 THR A O 1
ATOM 854 N N . LEU A 1 106 ? -8.810 -3.726 7.306 1.00 97.56 106 LEU A N 1
ATOM 855 C CA . LEU A 1 106 ? -9.088 -3.658 5.872 1.00 97.56 106 LEU A CA 1
ATOM 856 C C . LEU A 1 106 ? -8.391 -2.460 5.204 1.00 97.56 106 LEU A C 1
ATOM 858 O O . LEU A 1 106 ? -7.787 -2.624 4.148 1.00 97.56 106 LEU A O 1
ATOM 862 N N . GLU A 1 107 ? -8.432 -1.270 5.818 1.00 96.62 107 GLU A N 1
ATOM 863 C CA . GLU A 1 107 ? -7.722 -0.077 5.316 1.00 96.62 107 GLU A CA 1
ATOM 864 C C . GLU A 1 107 ? -6.206 -0.319 5.224 1.00 96.62 107 GLU A C 1
ATOM 866 O O . GLU A 1 107 ? -5.579 0.017 4.216 1.00 96.62 107 GLU A O 1
ATOM 871 N N . ARG A 1 108 ? -5.613 -0.938 6.254 1.00 97.31 108 ARG A N 1
ATOM 872 C CA . ARG A 1 108 ? -4.189 -1.301 6.276 1.00 97.31 108 ARG A CA 1
ATOM 873 C C . ARG A 1 108 ? -3.853 -2.274 5.151 1.00 97.31 108 ARG A C 1
ATOM 875 O O . ARG A 1 108 ? -2.865 -2.055 4.455 1.00 97.31 108 ARG A O 1
ATOM 882 N N . ASP A 1 109 ? -4.660 -3.315 4.967 1.00 96.88 109 ASP A N 1
ATOM 883 C CA . ASP A 1 109 ? -4.448 -4.327 3.924 1.00 96.88 109 ASP A CA 1
ATOM 884 C C . ASP A 1 109 ? -4.497 -3.690 2.525 1.00 96.88 109 ASP A C 1
ATOM 886 O O . ASP A 1 109 ? -3.584 -3.879 1.727 1.0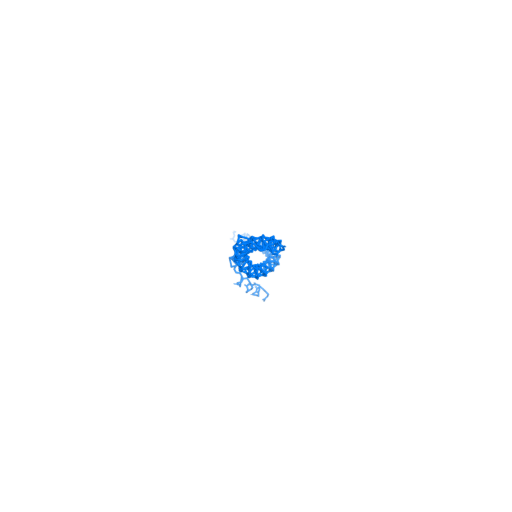0 96.88 109 ASP A O 1
ATOM 890 N N . GLN A 1 110 ? -5.480 -2.820 2.268 1.00 95.69 110 GLN A N 1
ATOM 891 C CA . GLN A 1 110 ? -5.573 -2.066 1.011 1.00 95.69 110 GLN A CA 1
ATOM 892 C C . GLN A 1 110 ? -4.360 -1.159 0.769 1.00 95.69 110 GLN A C 1
ATOM 894 O O . GLN A 1 110 ? -3.866 -1.069 -0.355 1.00 95.69 110 GLN A O 1
ATOM 899 N N . CYS A 1 111 ? -3.866 -0.477 1.809 1.00 94.19 111 CYS A N 1
ATOM 900 C CA . CYS A 1 111 ? -2.666 0.353 1.695 1.00 94.19 111 CYS A CA 1
ATOM 901 C C . CYS A 1 111 ? -1.420 -0.488 1.394 1.00 94.19 111 CYS A C 1
ATOM 903 O O . CYS A 1 111 ? -0.578 -0.071 0.600 1.00 94.19 111 CYS A O 1
ATOM 905 N N . HIS A 1 112 ? -1.310 -1.665 2.008 1.00 94.94 112 HIS A N 1
ATOM 906 C CA . HIS A 1 112 ? -0.206 -2.588 1.776 1.00 94.94 112 HIS A CA 1
ATOM 907 C C . HIS A 1 112 ? -0.217 -3.119 0.335 1.00 94.94 112 HIS A C 1
ATOM 909 O O . HIS A 1 112 ? 0.812 -3.090 -0.342 1.00 94.94 112 HIS A O 1
ATOM 915 N N . ASP A 1 113 ? -1.383 -3.528 -0.168 1.00 96.00 113 ASP A N 1
ATOM 916 C CA . ASP A 1 113 ? -1.540 -3.982 -1.552 1.00 96.00 113 ASP A CA 1
ATOM 917 C C . ASP A 1 113 ? -1.192 -2.868 -2.546 1.00 96.00 113 ASP A C 1
ATOM 919 O O . ASP A 1 113 ? -0.427 -3.084 -3.489 1.00 96.00 113 ASP A O 1
ATOM 923 N N . ALA A 1 114 ? -1.676 -1.645 -2.300 1.00 93.62 114 ALA A N 1
ATOM 924 C CA . ALA A 1 114 ? -1.333 -0.482 -3.113 1.00 93.62 114 ALA A CA 1
ATOM 925 C C . ALA A 1 114 ? 0.178 -0.193 -3.106 1.00 93.62 114 ALA A C 1
ATOM 927 O O . ALA A 1 114 ? 0.743 0.119 -4.155 1.00 93.62 114 ALA A O 1
ATOM 928 N N . GLN A 1 115 ? 0.848 -0.322 -1.954 1.00 94.56 115 GLN A N 1
ATOM 929 C CA . GLN A 1 115 ? 2.298 -0.142 -1.872 1.00 94.56 115 GLN A CA 1
ATOM 930 C C . GLN A 1 115 ? 3.022 -1.186 -2.721 1.00 94.56 115 GLN A C 1
ATOM 932 O O . GLN A 1 115 ? 3.916 -0.829 -3.486 1.00 94.56 115 GLN A O 1
ATOM 937 N N . SER A 1 116 ? 2.618 -2.454 -2.615 1.00 94.38 116 SER A N 1
ATOM 938 C CA . SER A 1 116 ? 3.227 -3.543 -3.377 1.00 94.38 116 SER A CA 1
ATOM 939 C C . SER A 1 116 ? 3.112 -3.308 -4.885 1.00 94.38 116 SER A C 1
ATOM 941 O O . SER A 1 116 ? 4.108 -3.435 -5.598 1.00 94.38 116 SER A O 1
ATOM 943 N N . VAL A 1 117 ? 1.942 -2.875 -5.370 1.00 93.94 117 VAL A N 1
ATOM 944 C CA . VAL A 1 117 ? 1.743 -2.527 -6.787 1.00 93.94 117 VAL A CA 1
ATOM 945 C C . VAL A 1 117 ? 2.718 -1.432 -7.222 1.00 93.94 117 VAL A C 1
ATOM 947 O O . VAL A 1 117 ? 3.474 -1.639 -8.172 1.00 93.94 117 VAL A O 1
ATOM 950 N N . VAL A 1 118 ? 2.775 -0.310 -6.499 1.00 92.12 118 VAL A N 1
ATOM 951 C CA . VAL A 1 118 ? 3.663 0.810 -6.857 1.00 92.12 118 VAL A CA 1
ATOM 952 C C . VAL A 1 118 ? 5.139 0.393 -6.837 1.00 92.12 118 VAL A C 1
ATOM 954 O O . VAL A 1 118 ? 5.893 0.766 -7.733 1.00 92.12 118 VAL A O 1
ATOM 957 N N . GLU A 1 119 ? 5.566 -0.412 -5.862 1.00 92.88 119 GLU A N 1
ATOM 958 C CA . GLU A 1 119 ? 6.946 -0.912 -5.792 1.00 92.88 119 GLU A CA 1
ATOM 959 C C . GLU A 1 119 ? 7.293 -1.820 -6.978 1.00 92.88 119 GLU A C 1
ATOM 961 O O . GLU A 1 119 ? 8.372 -1.689 -7.560 1.00 92.88 119 GLU A O 1
ATOM 966 N N . THR A 1 120 ? 6.378 -2.705 -7.387 1.00 92.88 120 THR A N 1
ATOM 967 C CA . THR A 1 120 ? 6.604 -3.567 -8.558 1.00 92.88 120 THR A CA 1
ATOM 968 C C . THR A 1 120 ? 6.687 -2.778 -9.864 1.00 92.88 120 THR A C 1
ATOM 970 O O . THR A 1 120 ? 7.531 -3.083 -10.710 1.00 92.88 120 THR A O 1
ATOM 973 N N . GLU A 1 121 ? 5.862 -1.741 -10.030 1.00 90.19 121 GLU A N 1
ATOM 974 C CA . GLU A 1 121 ? 5.927 -0.863 -11.200 1.00 90.19 121 GLU A CA 1
ATOM 975 C C . GLU A 1 121 ? 7.245 -0.084 -11.255 1.00 90.19 121 GLU A C 1
ATOM 977 O O . GLU A 1 121 ? 7.844 0.028 -12.327 1.00 90.19 121 GLU A O 1
ATOM 982 N N . LEU A 1 122 ? 7.728 0.395 -10.106 1.00 89.88 122 LEU A N 1
ATOM 983 C CA . LEU A 1 122 ? 8.985 1.135 -10.011 1.00 89.88 122 LEU A CA 1
ATOM 984 C C . LEU A 1 122 ? 10.180 0.243 -10.372 1.00 89.88 122 LEU A C 1
ATOM 986 O O . LEU A 1 122 ? 11.023 0.640 -11.177 1.00 89.88 122 LEU A O 1
ATOM 990 N N . LEU A 1 123 ? 10.208 -0.997 -9.871 1.00 91.19 123 LEU A N 1
ATOM 991 C CA . LEU A 1 123 ? 11.231 -1.984 -10.240 1.00 91.19 123 LEU A CA 1
ATOM 992 C C . LEU A 1 123 ? 11.243 -2.271 -11.745 1.00 91.19 123 LEU A C 1
ATOM 994 O O . LEU A 1 123 ? 12.309 -2.389 -12.353 1.00 91.19 123 LEU A O 1
ATOM 998 N N . LYS A 1 124 ? 10.060 -2.363 -12.363 1.00 90.25 124 LYS A N 1
ATOM 999 C CA . LYS A 1 124 ? 9.943 -2.551 -13.811 1.00 90.25 124 LYS A CA 1
ATOM 1000 C C . LYS A 1 124 ? 10.506 -1.352 -14.578 1.00 90.25 124 LYS A C 1
ATOM 1002 O O . LYS A 1 124 ? 11.287 -1.552 -15.505 1.00 90.25 124 LYS A O 1
ATOM 1007 N N . MET A 1 125 ? 10.159 -0.126 -14.181 1.00 86.56 125 MET A N 1
ATOM 1008 C CA . MET A 1 125 ? 10.707 1.084 -14.807 1.00 86.56 125 MET A CA 1
ATOM 1009 C C . MET A 1 125 ? 12.228 1.175 -14.664 1.00 86.56 125 MET A C 1
ATOM 1011 O O . MET A 1 125 ? 12.912 1.615 -15.587 1.00 86.56 125 MET A O 1
ATOM 1015 N N . GLU A 1 126 ? 12.777 0.749 -13.529 1.00 88.06 126 GLU A N 1
ATOM 1016 C CA . GLU A 1 126 ? 14.219 0.768 -13.295 1.00 88.06 126 GLU A CA 1
ATOM 1017 C C . GLU A 1 126 ? 14.961 -0.236 -14.191 1.00 88.06 126 GLU A C 1
ATOM 1019 O O . GLU A 1 126 ? 16.004 0.096 -14.758 1.00 88.06 126 GLU A O 1
ATOM 1024 N N . ALA A 1 127 ? 14.374 -1.415 -14.423 1.00 89.00 127 ALA A N 1
ATOM 1025 C CA . ALA A 1 127 ? 14.885 -2.380 -15.394 1.00 89.00 127 ALA A CA 1
ATOM 1026 C C . ALA A 1 127 ? 14.832 -1.844 -16.839 1.00 89.00 127 ALA A C 1
ATOM 1028 O O . ALA A 1 127 ? 15.824 -1.931 -17.565 1.00 89.00 127 ALA A O 1
ATOM 1029 N N . GLU A 1 128 ? 13.709 -1.242 -17.247 1.00 85.38 128 GLU A N 1
ATOM 1030 C CA . GLU A 1 128 ? 13.549 -0.640 -18.582 1.00 85.38 128 GLU A CA 1
ATOM 1031 C C . GLU A 1 128 ? 14.543 0.511 -18.811 1.00 85.38 128 GLU A C 1
ATOM 1033 O O . GLU A 1 128 ? 15.133 0.636 -19.889 1.00 85.38 128 GLU A O 1
ATOM 1038 N N . LYS A 1 129 ? 14.778 1.333 -17.782 1.00 85.31 129 LYS A N 1
ATOM 1039 C CA . LYS A 1 129 ? 15.767 2.415 -17.808 1.00 85.31 129 LYS A CA 1
ATOM 1040 C C . LYS A 1 129 ? 17.185 1.883 -18.017 1.00 85.31 129 LYS A C 1
ATOM 1042 O O . LYS A 1 129 ? 17.925 2.453 -18.821 1.00 85.31 129 LYS A O 1
ATOM 1047 N N . GLU A 1 130 ? 17.572 0.818 -17.317 1.00 88.56 130 GLU A N 1
ATOM 1048 C CA . GLU A 1 130 ? 18.907 0.230 -17.468 1.00 88.56 130 GLU A CA 1
ATOM 1049 C C . GLU A 1 130 ? 19.096 -0.381 -18.865 1.00 88.56 130 GLU A C 1
ATOM 1051 O O . GLU A 1 130 ? 20.113 -0.139 -19.519 1.00 88.56 130 GLU A O 1
ATOM 1056 N N . GLU A 1 131 ? 18.090 -1.089 -19.386 1.00 85.94 131 GLU A N 1
ATOM 1057 C CA . GLU A 1 131 ? 18.120 -1.627 -20.753 1.00 85.94 131 GLU A CA 1
ATOM 1058 C C . GLU A 1 131 ? 18.274 -0.511 -21.803 1.00 85.94 131 GLU A C 1
ATOM 1060 O O . GLU A 1 131 ? 19.092 -0.607 -22.733 1.00 85.94 131 GLU A O 1
ATOM 1065 N N . ALA A 1 132 ? 17.525 0.583 -21.639 1.00 82.00 132 ALA A N 1
ATOM 1066 C CA . ALA A 1 132 ? 17.618 1.752 -22.505 1.00 82.00 132 ALA A CA 1
ATOM 1067 C C . ALA A 1 132 ? 19.008 2.405 -22.436 1.00 82.00 132 ALA A C 1
ATOM 1069 O O . ALA A 1 132 ? 19.579 2.745 -23.476 1.00 82.00 132 ALA A O 1
ATOM 1070 N N . HIS A 1 133 ? 19.584 2.529 -21.238 1.00 83.75 133 HIS A N 1
ATOM 1071 C CA . HIS A 1 133 ? 20.920 3.087 -21.029 1.00 83.75 133 HIS A CA 1
ATOM 1072 C C . HIS A 1 133 ? 22.011 2.248 -21.713 1.00 83.75 133 HIS A C 1
ATOM 1074 O O . HIS A 1 133 ? 22.844 2.788 -22.451 1.00 83.75 133 HIS A O 1
ATOM 1080 N N . VAL A 1 134 ? 21.972 0.921 -21.553 1.00 89.06 134 VAL A N 1
ATOM 1081 C CA . VAL A 1 134 ? 22.894 -0.002 -22.236 1.00 89.06 134 VAL A CA 1
ATOM 1082 C C . VAL A 1 134 ? 22.772 0.134 -23.756 1.00 89.06 134 VAL A C 1
ATOM 1084 O O . VAL A 1 134 ? 23.781 0.257 -24.456 1.00 89.06 134 VAL A O 1
ATOM 1087 N N . THR A 1 135 ? 21.544 0.178 -24.276 1.00 87.31 135 THR A N 1
ATOM 1088 C CA . THR A 1 135 ? 21.288 0.333 -25.716 1.00 87.31 135 THR A CA 1
ATOM 1089 C C . THR A 1 135 ? 21.817 1.666 -26.246 1.00 87.31 135 THR A C 1
ATOM 1091 O O . THR A 1 135 ? 22.465 1.708 -27.297 1.00 87.31 135 THR A O 1
ATOM 1094 N N . PHE A 1 136 ? 21.584 2.758 -25.514 1.00 81.06 136 PHE A N 1
ATOM 1095 C CA . PHE A 1 136 ? 22.073 4.086 -25.872 1.00 81.06 136 PHE A CA 1
ATOM 1096 C C . PHE A 1 136 ? 23.600 4.122 -25.948 1.00 81.06 136 PHE A C 1
ATOM 1098 O O . PHE A 1 136 ? 24.150 4.628 -26.927 1.00 81.06 136 PHE A O 1
ATOM 1105 N N . LYS A 1 137 ? 24.286 3.518 -24.972 1.00 89.69 137 LYS A N 1
ATOM 1106 C CA . LYS A 1 137 ? 25.749 3.418 -24.963 1.00 89.69 137 LYS A CA 1
ATOM 1107 C C . LYS A 1 137 ? 26.280 2.721 -26.218 1.00 89.69 137 LYS A C 1
ATOM 1109 O O . LYS A 1 137 ? 27.161 3.257 -26.882 1.00 89.69 137 LYS A O 1
ATOM 1114 N N . VAL A 1 138 ? 25.683 1.592 -26.606 1.00 93.06 138 VAL A N 1
ATOM 1115 C CA . VAL A 1 138 ? 26.065 0.863 -27.831 1.00 93.06 138 VAL A CA 1
ATOM 1116 C C . VAL A 1 138 ? 25.874 1.718 -29.088 1.00 93.06 138 VAL A C 1
ATOM 1118 O O . VAL A 1 138 ? 26.716 1.702 -29.988 1.00 93.06 138 VAL A O 1
ATOM 1121 N N . ILE A 1 139 ? 24.772 2.467 -29.176 1.00 89.25 139 ILE A N 1
ATOM 1122 C CA . ILE A 1 139 ? 24.518 3.378 -30.302 1.00 89.25 139 ILE A CA 1
ATOM 1123 C C . ILE A 1 139 ? 25.558 4.500 -30.329 1.00 89.25 139 ILE A C 1
ATOM 1125 O O . ILE A 1 139 ? 26.084 4.811 -31.400 1.00 89.25 139 ILE A O 1
ATOM 1129 N N . ASN A 1 140 ? 25.867 5.084 -29.172 1.00 85.81 140 ASN A N 1
ATOM 1130 C CA . ASN A 1 140 ? 26.837 6.163 -29.060 1.00 85.81 140 ASN A CA 1
ATOM 1131 C C . ASN A 1 140 ? 28.245 5.701 -29.468 1.00 85.81 140 ASN A C 1
ATOM 1133 O O . ASN A 1 140 ? 28.888 6.353 -30.286 1.00 85.81 140 ASN A O 1
ATOM 1137 N N . ASP A 1 141 ? 28.672 4.520 -29.016 1.00 92.69 141 ASP A N 1
ATOM 1138 C CA . ASP A 1 141 ? 29.961 3.931 -29.397 1.00 92.69 141 ASP A CA 1
ATOM 1139 C C . ASP A 1 141 ? 30.056 3.704 -30.919 1.00 92.69 141 ASP A C 1
ATOM 1141 O O . ASP A 1 141 ? 31.081 3.993 -31.547 1.00 92.69 141 ASP A O 1
ATOM 1145 N N . ARG A 1 142 ? 28.967 3.233 -31.550 1.00 92.50 142 ARG A N 1
ATOM 1146 C CA . ARG A 1 142 ? 28.890 3.075 -33.015 1.00 92.50 142 ARG A CA 1
ATOM 1147 C C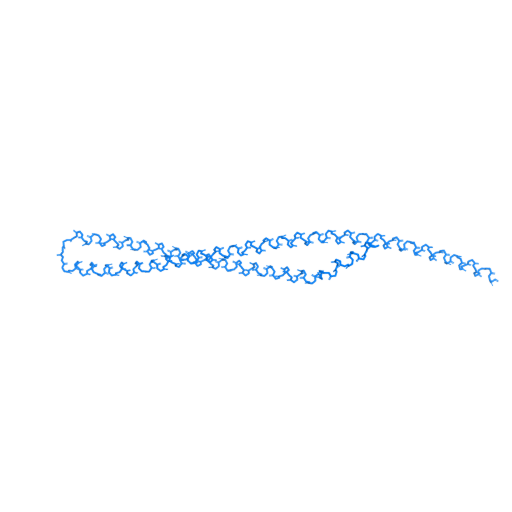 . ARG A 1 142 ? 28.954 4.413 -33.745 1.00 92.50 142 ARG A C 1
ATOM 1149 O O . ARG A 1 142 ? 29.623 4.510 -34.774 1.00 92.50 142 ARG A O 1
ATOM 1156 N N . TYR A 1 143 ? 28.256 5.425 -33.237 1.00 91.81 143 TYR A N 1
ATOM 1157 C CA . TYR A 1 143 ? 28.289 6.773 -33.794 1.00 91.81 143 TYR A CA 1
ATOM 1158 C C . TYR A 1 143 ? 29.702 7.361 -33.736 1.00 91.81 143 TYR A C 1
ATOM 1160 O O . TYR A 1 143 ? 30.205 7.842 -34.752 1.00 91.81 143 TYR A O 1
ATOM 1168 N N . ASP A 1 144 ? 30.378 7.246 -32.594 1.00 94.25 144 ASP A N 1
ATOM 1169 C CA . ASP A 1 144 ? 31.742 7.743 -32.415 1.00 94.25 144 ASP A CA 1
ATOM 1170 C C . ASP A 1 144 ? 32.740 7.029 -33.336 1.00 94.25 144 ASP A C 1
ATOM 1172 O O . ASP A 1 144 ? 33.628 7.667 -33.913 1.00 94.25 144 ASP A O 1
ATOM 1176 N N . ALA A 1 145 ? 32.580 5.717 -33.535 1.00 95.75 145 ALA A N 1
ATOM 1177 C CA . ALA A 1 145 ? 33.382 4.958 -34.492 1.00 95.75 145 ALA A CA 1
ATOM 1178 C C . ALA A 1 145 ? 33.161 5.437 -35.939 1.00 95.75 145 ALA A C 1
ATOM 1180 O O . ALA A 1 145 ? 34.129 5.717 -36.652 1.00 95.75 145 ALA A O 1
ATOM 1181 N N . ALA A 1 146 ? 31.901 5.592 -36.358 1.00 93.31 146 ALA A N 1
ATOM 1182 C CA . ALA A 1 146 ? 31.553 6.068 -37.696 1.00 93.31 146 ALA A CA 1
ATOM 1183 C C . ALA A 1 146 ? 32.050 7.501 -37.946 1.00 93.31 146 ALA A C 1
ATOM 1185 O O . ALA A 1 146 ? 32.585 7.798 -39.015 1.00 93.31 146 ALA A O 1
ATOM 1186 N N . LYS A 1 147 ? 31.938 8.377 -36.942 1.00 94.81 147 LYS A N 1
ATOM 1187 C CA . LYS A 1 147 ? 32.441 9.752 -36.993 1.00 94.81 147 LYS A CA 1
ATOM 1188 C C . LYS A 1 147 ? 33.957 9.789 -37.188 1.00 94.81 147 LYS A C 1
ATOM 1190 O O . LYS A 1 147 ? 34.434 10.469 -38.091 1.00 94.81 147 LYS A O 1
ATOM 1195 N N . LYS A 1 148 ? 34.713 8.994 -36.421 1.00 97.25 148 LYS A N 1
ATOM 1196 C CA . LYS A 1 148 ? 36.173 8.872 -36.594 1.00 97.25 148 LYS A CA 1
ATOM 1197 C C . LYS A 1 148 ? 36.550 8.389 -37.995 1.00 97.25 148 LYS A C 1
ATOM 1199 O O . LYS A 1 148 ? 37.516 8.882 -38.579 1.00 97.25 148 LYS A O 1
ATOM 1204 N N . GLU A 1 149 ? 35.808 7.429 -38.549 1.00 96.69 149 GLU A N 1
ATOM 1205 C CA . GLU A 1 149 ? 36.059 6.945 -39.909 1.00 96.69 149 GLU A CA 1
ATOM 1206 C C . GLU A 1 149 ? 35.767 8.021 -40.964 1.00 96.69 149 GLU A C 1
ATOM 1208 O O . GLU A 1 149 ? 36.557 8.194 -41.900 1.00 96.69 149 GLU A O 1
ATOM 1213 N N . PHE A 1 150 ? 34.667 8.760 -40.801 1.00 95.69 150 PHE A N 1
ATOM 1214 C CA . PHE A 1 150 ? 34.317 9.887 -41.660 1.00 95.69 150 PHE A CA 1
ATOM 1215 C C . PHE A 1 150 ? 35.406 10.962 -41.639 1.00 95.69 150 PHE A C 1
ATOM 1217 O O . PHE A 1 150 ? 35.902 11.339 -42.702 1.00 95.69 150 PHE A O 1
ATOM 1224 N N . ASP A 1 151 ? 35.847 11.382 -40.452 1.00 96.44 151 ASP A N 1
ATOM 1225 C CA . ASP A 1 151 ? 36.903 12.385 -40.289 1.00 96.44 151 ASP A CA 1
ATOM 1226 C C . ASP A 1 151 ? 38.205 11.928 -40.965 1.00 96.44 151 ASP A C 1
ATOM 1228 O O . ASP A 1 151 ? 38.845 12.694 -41.692 1.00 96.44 151 ASP A O 1
ATOM 1232 N N . ARG A 1 152 ? 38.569 10.644 -40.822 1.00 97.50 152 ARG A N 1
ATOM 1233 C CA . ARG A 1 152 ? 39.740 10.056 -41.494 1.00 97.50 152 ARG A CA 1
ATOM 1234 C C . ARG A 1 152 ? 39.636 10.144 -43.018 1.00 97.50 152 ARG A C 1
ATOM 1236 O O . ARG A 1 152 ? 40.602 10.536 -43.673 1.00 97.50 152 ARG A O 1
ATOM 1243 N N . LYS A 1 153 ? 38.488 9.768 -43.591 1.00 96.75 153 LYS A N 1
ATOM 1244 C CA . LYS A 1 153 ? 38.265 9.800 -45.048 1.00 96.75 153 LYS A CA 1
ATOM 1245 C C . LYS A 1 153 ? 38.217 11.232 -45.579 1.00 96.75 153 LYS A C 1
ATOM 1247 O O . LYS A 1 153 ? 38.846 11.512 -46.596 1.00 96.75 153 LYS A O 1
ATOM 1252 N N . SER A 1 154 ? 37.533 12.131 -44.875 1.00 95.81 154 SER A N 1
ATOM 1253 C CA . SER A 1 154 ? 37.441 13.552 -45.222 1.00 95.81 154 SER A CA 1
ATOM 1254 C C . SER A 1 154 ? 38.827 14.203 -45.274 1.00 95.81 154 SER A C 1
ATOM 1256 O O . SER A 1 154 ? 39.202 14.796 -46.286 1.00 95.81 154 SER A O 1
ATOM 1258 N N . ASN A 1 155 ? 39.649 13.981 -44.242 1.00 97.00 155 ASN A N 1
ATOM 1259 C CA . ASN A 1 155 ? 41.025 14.479 -44.202 1.00 97.00 155 ASN A CA 1
ATOM 1260 C C . ASN A 1 155 ? 41.882 13.925 -45.349 1.00 97.00 155 ASN A C 1
ATOM 1262 O O . ASN A 1 155 ? 42.650 14.670 -45.958 1.00 97.00 155 ASN A O 1
ATOM 1266 N N . HIS A 1 156 ? 41.731 12.640 -45.685 1.00 96.38 156 HIS A N 1
ATOM 1267 C CA . HIS A 1 156 ? 42.445 12.042 -46.814 1.00 96.38 156 HIS A CA 1
ATOM 1268 C C . HIS A 1 156 ? 42.069 12.694 -48.153 1.00 96.38 156 HIS A C 1
ATOM 1270 O O . HIS A 1 156 ? 42.951 13.036 -48.941 1.00 96.38 156 HIS A O 1
ATOM 1276 N N . ILE A 1 157 ? 40.775 12.920 -48.394 1.00 96.44 157 ILE A N 1
A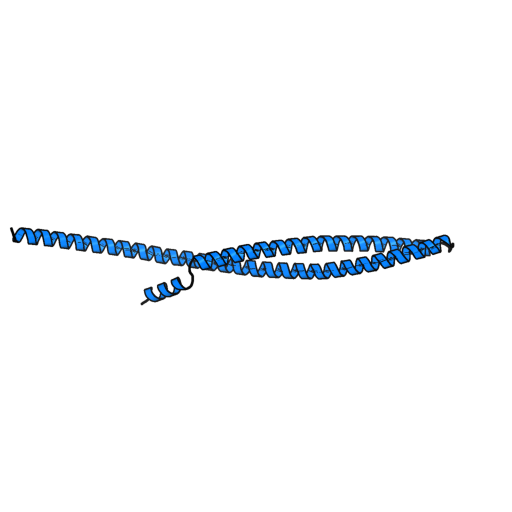TOM 1277 C CA . ILE A 1 157 ? 40.291 13.601 -49.603 1.00 96.44 157 ILE A CA 1
ATOM 1278 C C . ILE A 1 157 ? 40.832 15.032 -49.663 1.00 96.44 157 ILE A C 1
ATOM 1280 O O . ILE A 1 157 ? 41.355 15.439 -50.697 1.00 96.44 157 ILE A O 1
ATOM 1284 N N . LEU A 1 158 ? 40.778 15.778 -48.556 1.00 96.12 158 LEU A N 1
ATOM 1285 C CA . LEU A 1 158 ? 41.325 17.136 -48.481 1.00 96.12 158 LEU A CA 1
ATOM 1286 C C . LEU A 1 158 ? 42.823 17.179 -48.817 1.00 96.12 158 LEU A C 1
ATOM 1288 O O . LEU A 1 158 ? 43.261 18.077 -49.535 1.00 96.12 158 LEU A O 1
ATOM 1292 N N . MET A 1 159 ? 43.607 16.203 -48.347 1.00 94.88 159 MET A N 1
ATOM 1293 C CA . MET A 1 159 ? 45.024 16.087 -48.707 1.00 94.88 159 MET A CA 1
ATOM 1294 C C . MET A 1 159 ? 45.227 15.837 -50.204 1.00 94.88 159 MET A C 1
ATOM 1296 O O . MET A 1 159 ? 46.095 16.466 -50.809 1.00 94.88 159 MET A O 1
ATOM 1300 N N . LEU A 1 160 ? 44.437 14.942 -50.807 1.00 95.06 160 LEU A N 1
ATOM 1301 C CA . LEU A 1 160 ? 44.510 14.675 -52.245 1.00 95.06 160 LEU A CA 1
ATOM 1302 C C . LEU A 1 160 ? 44.166 15.928 -53.055 1.00 95.06 160 LEU A C 1
ATOM 1304 O O . LEU A 1 160 ? 44.927 16.292 -53.947 1.00 95.06 160 LEU A O 1
ATOM 1308 N N . VAL A 1 161 ? 43.074 16.618 -52.714 1.00 94.44 161 VAL A N 1
ATOM 1309 C CA . VAL A 1 161 ? 42.649 17.852 -53.395 1.00 94.44 161 VAL A CA 1
ATOM 1310 C C . VAL A 1 161 ? 43.739 18.920 -53.331 1.00 94.44 161 VAL A C 1
ATOM 1312 O O . VAL A 1 161 ? 44.072 19.490 -54.365 1.00 94.44 161 VAL A O 1
ATOM 1315 N N . ARG A 1 162 ? 44.347 19.146 -52.156 1.00 93.06 162 ARG A N 1
ATOM 1316 C CA . ARG A 1 162 ? 45.471 20.090 -52.014 1.00 93.06 162 ARG A CA 1
ATOM 1317 C C . ARG A 1 162 ? 46.648 19.711 -52.905 1.00 93.06 162 ARG A C 1
ATOM 1319 O O . ARG A 1 162 ? 47.129 20.543 -53.658 1.00 93.06 162 ARG A O 1
ATOM 1326 N N . LYS A 1 163 ? 47.049 18.438 -52.893 1.00 93.06 163 LYS A N 1
ATOM 1327 C CA . LYS A 1 163 ? 48.156 17.954 -53.727 1.00 93.06 163 LYS A CA 1
ATOM 1328 C C . LYS A 1 163 ? 47.896 18.173 -55.220 1.00 93.06 163 LYS A C 1
ATOM 1330 O O . LYS A 1 163 ? 48.793 18.606 -55.934 1.00 93.06 163 LYS A O 1
ATOM 1335 N N . TYR A 1 164 ? 46.694 17.862 -55.705 1.00 91.94 164 TYR A N 1
ATOM 1336 C CA . TYR A 1 164 ? 46.344 18.085 -57.110 1.00 91.94 164 TYR A CA 1
ATOM 1337 C C . TYR A 1 164 ? 46.262 19.570 -57.459 1.00 91.94 164 TYR A C 1
ATOM 1339 O O . TYR A 1 164 ? 46.682 19.948 -58.549 1.00 91.94 164 TYR A O 1
ATOM 1347 N N . TRP A 1 165 ? 45.768 20.401 -56.540 1.00 91.00 165 TRP A N 1
ATOM 1348 C CA . TRP A 1 165 ? 45.752 21.851 -56.701 1.00 91.00 165 TRP A CA 1
ATOM 1349 C C . TRP A 1 165 ? 47.166 22.422 -56.842 1.00 91.00 165 TRP A C 1
ATOM 1351 O O . TRP A 1 165 ? 47.419 23.165 -57.784 1.00 91.00 165 TRP A O 1
ATOM 1361 N N . ASP A 1 166 ? 48.100 22.013 -55.981 1.00 89.12 166 ASP A N 1
ATOM 1362 C CA . ASP A 1 166 ? 49.498 22.462 -56.024 1.00 89.12 166 ASP A CA 1
ATOM 1363 C C . ASP A 1 166 ? 50.211 22.028 -57.317 1.00 89.12 166 ASP A C 1
ATOM 1365 O O . ASP A 1 166 ? 51.001 22.773 -57.892 1.00 89.12 166 ASP A O 1
ATOM 1369 N N . ILE A 1 167 ? 49.915 20.821 -57.811 1.00 87.75 167 ILE A N 1
ATOM 1370 C CA . ILE A 1 167 ? 50.433 20.350 -59.103 1.00 87.75 167 ILE A CA 1
ATOM 1371 C C . ILE A 1 167 ? 49.855 21.192 -60.244 1.00 87.75 167 ILE A C 1
ATOM 1373 O O . ILE A 1 167 ? 50.584 21.611 -61.137 1.00 87.75 167 ILE A O 1
ATOM 1377 N N . PHE A 1 168 ? 48.546 21.434 -60.233 1.00 85.69 168 PHE A N 1
ATOM 1378 C CA . PHE A 1 168 ? 47.871 22.195 -61.278 1.00 85.69 168 PHE A CA 1
ATOM 1379 C C . PHE A 1 168 ? 48.371 23.642 -61.355 1.00 85.69 168 PHE A C 1
ATOM 1381 O O . PHE A 1 168 ? 48.612 24.141 -62.452 1.00 85.69 168 PHE A O 1
ATOM 1388 N N . THR A 1 169 ? 48.580 24.299 -60.211 1.00 83.56 169 THR A N 1
ATOM 1389 C CA . THR A 1 169 ? 49.133 25.659 -60.166 1.00 83.56 169 THR A CA 1
ATOM 1390 C C . THR A 1 169 ? 50.574 25.705 -60.667 1.00 83.56 169 THR A C 1
ATOM 1392 O O . THR A 1 169 ? 50.896 26.615 -61.423 1.00 83.56 169 THR A O 1
ATOM 1395 N N . PHE A 1 170 ? 51.403 24.702 -60.354 1.00 81.38 170 PHE A N 1
ATOM 1396 C CA . PHE A 1 170 ? 52.775 24.600 -60.868 1.00 81.38 170 PHE A CA 1
ATOM 1397 C C . PHE A 1 170 ? 52.848 24.525 -62.402 1.00 81.38 170 PHE A C 1
ATOM 1399 O O . PHE A 1 170 ? 53.771 25.070 -62.990 1.00 81.38 170 PHE A O 1
ATOM 1406 N N . TYR A 1 171 ? 51.885 23.875 -63.065 1.00 76.00 171 TYR A N 1
ATOM 1407 C CA . TYR A 1 171 ? 51.851 23.784 -64.533 1.00 76.00 171 TYR A CA 1
ATOM 1408 C C . TYR A 1 171 ? 51.250 25.018 -65.234 1.00 76.00 171 TYR A C 1
ATOM 1410 O O . TYR A 1 171 ? 51.290 25.089 -66.462 1.00 76.00 171 TYR A O 1
ATOM 1418 N N . LEU A 1 172 ? 50.672 25.964 -64.488 1.00 72.31 172 LEU A N 1
ATOM 1419 C CA . LEU A 1 172 ? 50.049 27.185 -65.022 1.00 72.31 172 LEU A CA 1
ATOM 1420 C C . LEU A 1 172 ? 50.912 28.448 -64.866 1.00 72.31 172 LEU A C 1
ATOM 1422 O O . LEU A 1 172 ? 50.585 29.469 -65.472 1.00 72.31 172 LEU A O 1
ATOM 1426 N N . THR A 1 173 ? 51.977 28.383 -64.067 1.00 63.56 173 THR A N 1
ATOM 1427 C CA . THR A 1 173 ? 53.014 29.420 -63.907 1.00 63.56 173 THR A CA 1
ATOM 1428 C C . THR A 1 173 ? 54.271 29.059 -64.672 1.00 63.56 173 THR A C 1
ATOM 1430 O O . THR A 1 173 ? 54.826 29.963 -65.332 1.00 63.56 173 THR A O 1
#

=== Feature glossary ===
The record interleaves many kinds of information about one protein. Here is each kind framed as the question it answers.

Q: Are the domains correctly placed relative to each other?
A: Predicted aligned error is AlphaFold's pairwise confidence. Unlike pLDDT (per-residue), PAE is per-residue-pair and captures whether two parts of the structure are correctly placed relative to each other. Units are ångströms of expected positional error.

Q: Which residues are in helices, strands, or loops?
A: Eight-state secondary structure (DSSP): H is the canonical α-helix, G the tighter 3₁₀-helix, I the wider π-helix; E/B are β-structure, T and S are turns and bends, and '-' is everything else. DSSP derives these from the pattern of main-chain N–H···O=C hydrogen bonds, not from the sequence.

Q: What if only a Cα trace is available?
A: P-SEA three-state annotation labels each residue as helix, strand, or coil based purely on the geometry of the Cα trace. It serves as a fallback when the full backbone (and thus DSSP) is unavailable.

Q: What are the backbone torsion angles?
A: φ (phi) and ψ (psi) are the two rotatable backbone dihedrals per residue: φ is the C(i-1)–N–Cα–C torsion, ψ is the N–Cα–C–N(i+1) torsion, both in degrees on (−180°, 180°]. α-helical residues cluster near (−60°, −45°); β-strand residues near (−120°, +130°). A Ramachandran plot is simply a scatter of (φ, ψ) for every residue.

Q: What known structures does this most resemble?
A: Structural nearest neighbors (via Foldseek easy-search vs the PDB). Reported per hit: target PDB id, E-value, and alignment TM-score. A TM-score above ~0.5 is the conventional threshold for 'same fold'.

Q: What family and function is it annotated with?
A: Database cross-references. InterPro integrates a dozen domain/family signature databases into unified entries with residue-range hits. GO terms attach function/process/location labels with evidence codes. CATH codes position the fold in a four-level structural taxonomy. Organism is the NCBI-taxonomy species name.

Q: Which residues are buried vs exposed?
A: Solvent accessibility: the surface area of each residue that a 1.4 Å water probe can touch, in Å². When only backbone atoms are present the absolute values are lower than full-atom SASA (side chains contribute most of the area) and are flagged as backbone-only.

Q: What do the diagnostic plots show?
A: Three diagnostic plots accompany the record. The Cα contact map visualizes the tertiary structure as a 2D adjacency matrix (8 Å cutoff, sequence-local contacts suppressed). The Ramachandran plot shows the distribution of backbone (φ, ψ) torsions, with points in the α and β basins reflecting secondary structure content. The PAE plot shows AlphaFold's inter-residue confidence as a color matrix.

Q: What is the amino-acid chain?
A: The amino-acid sequence is the protein's primary structure: the linear order of residues from the N-terminus to the C-terminus, written in one-letter code. Everything else here — the 3D coordinates, the secondary structure, the domain annotations — is ultimately a consequence of this string.

Q: What do the rendered images show?
A: The six renders are orthographic views along the three Cartesian axes in both directions. Representation (cartoon, sticks, or surface) and color scheme (sequence-rainbow or by-chain) vary across proteins so the training set covers all the common visualization conventions.

Q: Where is each backbone atom in 3D?
A: The mmCIF table is the protein's shape written out atom by atom. For each backbone N, Cα, C, and carbonyl O, it records an (x, y, z) coordinate triple in Å plus the residue type, chain letter, and residue number.

Q: How mobile is each atom in the crystal?
A: For experimental (PDB) structures, the B-factor (temperature factor) quantifies the positional spread of each atom in the crystal — a combination of thermal vibration and static disorder — in units of Å². High B-factors mark flexible loops or poorly resolved regions; low B-factors mark the rigid, well-ordered core.

Q: How big and how compact is the whole molecule?
A: Three whole-structure scalars: the radius of gyration (RMS distance of Cα from centroid, in Å), the count of Cα–Cα contacts (pairs closer than 8 Å and separated by more than four residues in sequence — i.e. tertiary, not local, contacts), and the bounding-box dimensions. Together they distinguish compact globular folds from extended fibres or disordered chains.

Q: What does the local fold look like, residue by residue?
A: A 3Di character summarizes, for each residue, the relative orientation of the Cα frame of its nearest spatial neighbor. Because it encodes fold topology rather than chemistry, 3Di alignments detect remote structural similarity that sequence alignment misses.

Q: How confident is the AlphaFold model at each residue?
A: For AlphaFold models, the B-factor field carries pLDDT — the model's own estimate of local accuracy on a 0–100 scale. Regions with pLDDT<50 should be treated as essentially unmodeled; they often correspond to intrinsically disordered segments.